Protein AF-A0A1G7JLQ1-F1 (afdb_monomer)

Structure (mmCIF, N/CA/C/O backbone):
data_AF-A0A1G7JLQ1-F1
#
_entry.id   AF-A0A1G7JLQ1-F1
#
loop_
_atom_site.group_PDB
_atom_site.id
_atom_site.type_symbol
_atom_site.label_atom_id
_atom_site.label_alt_id
_atom_site.label_comp_id
_atom_site.label_asym_id
_atom_site.label_entity_id
_atom_site.label_seq_id
_atom_site.pdbx_PDB_ins_code
_atom_site.Cartn_x
_atom_site.Cartn_y
_atom_site.Cartn_z
_atom_site.occupancy
_atom_site.B_iso_or_equiv
_atom_site.auth_seq_id
_atom_site.auth_comp_id
_atom_site.auth_asym_id
_atom_site.auth_atom_id
_atom_site.pdbx_PDB_model_num
ATOM 1 N N . MET A 1 1 ? -12.427 7.073 11.923 1.00 88.88 1 MET A N 1
ATOM 2 C CA . MET A 1 1 ? -12.320 6.587 10.524 1.00 88.88 1 MET A CA 1
ATOM 3 C C . MET A 1 1 ? -10.911 6.909 10.057 1.00 88.88 1 MET A C 1
ATOM 5 O O . MET A 1 1 ? -10.451 7.993 10.384 1.00 88.88 1 MET A O 1
ATOM 9 N N . ASN A 1 2 ? -10.252 5.994 9.348 1.00 97.69 2 ASN A N 1
ATOM 10 C CA . ASN A 1 2 ? -8.928 6.195 8.745 1.00 97.69 2 ASN A CA 1
ATOM 11 C C . ASN A 1 2 ? -9.006 5.895 7.245 1.00 97.69 2 ASN A C 1
ATOM 13 O O . ASN A 1 2 ? -9.944 5.226 6.806 1.00 97.69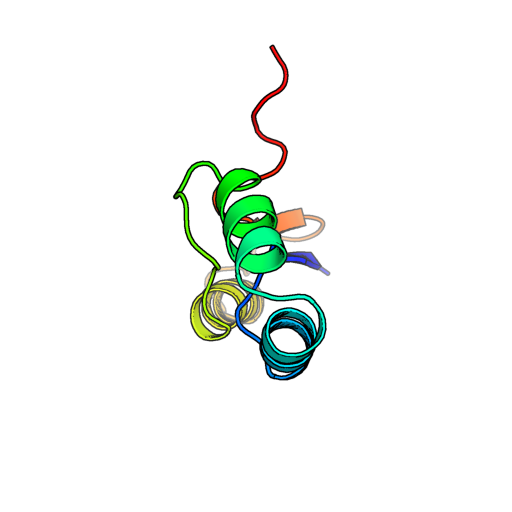 2 ASN A O 1
ATOM 17 N N . ALA A 1 3 ? -8.016 6.347 6.482 1.00 98.06 3 ALA A N 1
ATOM 18 C CA . ALA A 1 3 ? -7.898 6.069 5.056 1.00 98.06 3 ALA A CA 1
ATOM 19 C C . ALA A 1 3 ? -6.515 5.507 4.707 1.00 98.06 3 ALA A C 1
ATOM 21 O O . ALA A 1 3 ? -5.507 5.853 5.321 1.00 98.06 3 ALA A O 1
ATOM 22 N N . VAL A 1 4 ? -6.473 4.662 3.679 1.00 97.88 4 VAL A N 1
ATOM 23 C CA . VAL A 1 4 ? -5.233 4.177 3.069 1.00 97.88 4 VAL A CA 1
ATOM 24 C C . VAL A 1 4 ? -5.144 4.761 1.667 1.00 97.88 4 VAL A C 1
ATOM 26 O O . VAL A 1 4 ? -6.122 4.708 0.921 1.00 97.88 4 VAL A O 1
ATOM 29 N N . LEU A 1 5 ? -3.984 5.319 1.322 1.00 97.31 5 LEU A N 1
ATOM 30 C CA . LEU A 1 5 ? -3.693 5.900 0.015 1.00 97.31 5 LEU A CA 1
ATOM 31 C C . LEU A 1 5 ? -2.628 5.049 -0.697 1.00 97.31 5 LEU A C 1
ATOM 33 O O . LEU A 1 5 ? -1.434 5.216 -0.431 1.00 97.31 5 LEU A O 1
ATOM 37 N N . PRO A 1 6 ? -3.034 4.112 -1.571 1.00 97.38 6 PRO A N 1
ATOM 38 C CA . PRO A 1 6 ? -2.100 3.285 -2.321 1.00 97.38 6 PRO A CA 1
ATOM 39 C C . PRO A 1 6 ? -1.364 4.082 -3.403 1.00 97.38 6 PRO A C 1
ATOM 41 O O . PRO A 1 6 ? -1.938 4.969 -4.034 1.00 97.38 6 PRO A O 1
ATOM 44 N N . GLY A 1 7 ? -0.103 3.726 -3.645 1.00 96.50 7 GLY A N 1
ATOM 45 C CA . GLY A 1 7 ? 0.635 4.124 -4.849 1.00 96.50 7 GLY A CA 1
ATOM 46 C C . GLY A 1 7 ? 0.381 3.172 -6.029 1.00 96.50 7 GLY A C 1
ATOM 47 O O . GLY A 1 7 ? -0.698 2.589 -6.136 1.00 96.50 7 GLY A O 1
ATOM 48 N N . PRO A 1 8 ? 1.363 2.973 -6.926 1.00 97.31 8 PRO A N 1
ATOM 49 C CA . PRO A 1 8 ? 1.271 1.985 -7.997 1.00 97.31 8 PRO A CA 1
ATOM 50 C C . PRO A 1 8 ? 1.309 0.560 -7.423 1.00 97.31 8 PRO A C 1
ATOM 52 O O . PRO A 1 8 ? 2.350 0.102 -6.953 1.00 97.31 8 PRO A O 1
ATOM 55 N N . ILE A 1 9 ? 0.173 -0.142 -7.462 1.00 98.31 9 ILE A N 1
ATOM 56 C CA . ILE A 1 9 ? 0.016 -1.513 -6.946 1.00 98.31 9 ILE A CA 1
ATOM 57 C C . ILE A 1 9 ? -0.245 -2.490 -8.095 1.00 98.31 9 ILE A C 1
ATOM 59 O O . ILE A 1 9 ? -1.034 -2.193 -8.997 1.00 98.31 9 ILE A O 1
ATOM 63 N N . ARG A 1 10 ? 0.372 -3.675 -8.043 1.00 97.94 10 ARG A N 1
ATOM 64 C CA . ARG A 1 10 ? 0.191 -4.777 -8.997 1.00 97.94 10 ARG A CA 1
ATOM 65 C C . ARG A 1 10 ? -1.206 -5.390 -8.869 1.00 97.94 10 ARG A C 1
ATOM 67 O O . ARG A 1 10 ? -1.427 -6.427 -8.261 1.00 97.94 10 ARG A O 1
ATOM 74 N N . THR A 1 11 ? -2.180 -4.706 -9.446 1.00 98.00 11 THR A N 1
ATOM 75 C CA . THR A 1 11 ? -3.561 -5.179 -9.563 1.00 98.00 11 THR A CA 1
ATOM 76 C C . THR A 1 11 ? -3.813 -5.712 -10.972 1.00 98.00 11 THR A C 1
ATOM 78 O O . THR A 1 11 ? -3.136 -5.279 -11.908 1.00 98.00 11 THR A O 1
ATOM 81 N N . PRO A 1 12 ? -4.852 -6.541 -11.186 1.00 98.06 12 PRO A N 1
ATOM 82 C CA . PRO A 1 12 ? -5.228 -6.978 -12.531 1.00 98.06 12 PRO A CA 1
ATOM 83 C C . PRO A 1 12 ? -5.482 -5.817 -13.506 1.00 98.06 12 PRO A C 1
ATOM 85 O O . PRO A 1 12 ? -5.290 -5.964 -14.709 1.00 98.06 12 PRO A O 1
ATOM 88 N N . LEU A 1 13 ? -5.914 -4.653 -13.005 1.00 97.19 13 LEU A N 1
ATOM 89 C CA . LEU A 1 13 ? -6.079 -3.442 -13.811 1.00 97.19 13 LEU A CA 1
ATOM 90 C C . LEU A 1 13 ? -4.728 -2.896 -14.292 1.00 97.19 13 LEU A C 1
ATOM 92 O O . LEU A 1 13 ? -4.572 -2.613 -15.477 1.00 97.19 13 LEU A O 1
ATOM 96 N N . VAL A 1 14 ? -3.758 -2.766 -13.384 1.00 96.88 14 VAL A N 1
ATOM 97 C CA . VAL A 1 14 ? -2.407 -2.292 -13.714 1.00 96.88 14 VAL A CA 1
ATOM 98 C C . VAL A 1 14 ? -1.697 -3.281 -14.634 1.00 96.88 14 VAL A C 1
ATOM 100 O O . VAL A 1 14 ? -1.088 -2.867 -15.615 1.00 96.88 14 VAL A O 1
ATOM 103 N N . GLU A 1 15 ? -1.832 -4.584 -14.393 1.00 97.38 15 GLU A N 1
ATOM 104 C CA . GLU A 1 15 ? -1.257 -5.608 -15.269 1.00 97.38 15 GLU A CA 1
ATOM 105 C C . GLU A 1 15 ? -1.850 -5.564 -16.679 1.00 97.38 15 GLU A C 1
ATOM 107 O O . GLU A 1 15 ? -1.104 -5.596 -17.657 1.00 97.3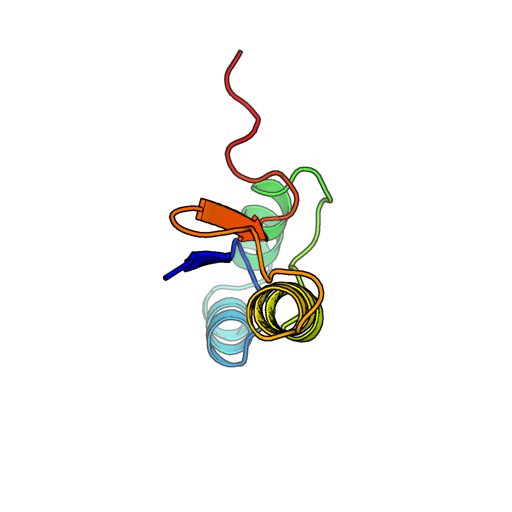8 15 GLU A O 1
ATOM 112 N N . LYS A 1 16 ? -3.176 -5.407 -16.803 1.00 97.94 16 LYS A N 1
ATOM 113 C CA . LYS A 1 16 ? -3.833 -5.204 -18.104 1.00 97.94 16 LYS A CA 1
ATOM 114 C C . LYS A 1 16 ? -3.338 -3.942 -18.806 1.00 97.94 16 LYS A C 1
ATOM 116 O O . LYS A 1 16 ? -3.091 -3.981 -20.007 1.00 97.94 16 LYS A O 1
ATOM 121 N N . ALA A 1 17 ? -3.164 -2.843 -18.073 1.00 97.19 17 ALA A N 1
ATOM 122 C CA . ALA A 1 17 ? -2.630 -1.607 -18.633 1.00 97.19 17 ALA A CA 1
ATOM 123 C C . ALA A 1 17 ? -1.188 -1.795 -19.131 1.00 97.19 17 ALA A C 1
ATOM 125 O O . ALA A 1 17 ? -0.873 -1.399 -20.248 1.00 97.19 17 ALA A O 1
ATOM 126 N N . ILE A 1 18 ? -0.323 -2.457 -18.360 1.00 97.38 18 ILE A N 1
ATOM 127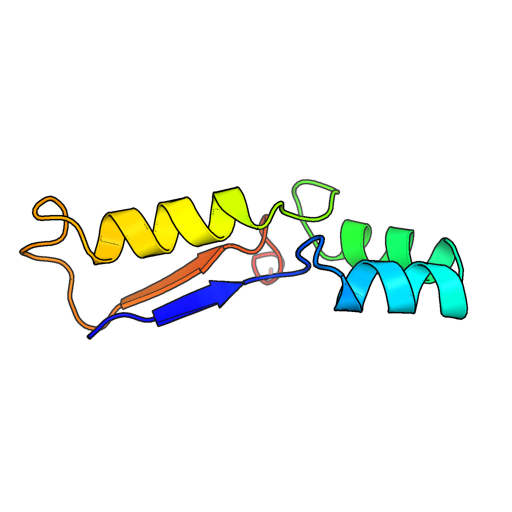 C CA . ILE A 1 18 ? 1.053 -2.761 -18.780 1.00 97.38 18 ILE A CA 1
ATOM 128 C C . ILE A 1 18 ? 1.057 -3.656 -20.025 1.00 97.38 18 ILE A C 1
ATOM 130 O O . ILE A 1 18 ? 1.801 -3.386 -20.963 1.00 97.38 18 ILE A O 1
ATOM 134 N N . ALA A 1 19 ? 0.192 -4.672 -20.087 1.00 97.44 19 ALA A N 1
ATOM 135 C CA . ALA A 1 19 ? 0.071 -5.526 -21.268 1.00 97.44 19 ALA A CA 1
ATOM 136 C C . ALA A 1 19 ? -0.391 -4.750 -22.518 1.00 97.44 19 ALA A C 1
ATOM 138 O O . ALA A 1 19 ? 0.025 -5.070 -23.628 1.00 97.44 19 ALA A O 1
ATOM 139 N N . GLN A 1 20 ? -1.233 -3.725 -22.345 1.00 97.81 20 GLN A N 1
ATOM 140 C CA . GLN A 1 20 ? -1.752 -2.901 -23.439 1.00 97.81 20 GLN A CA 1
ATOM 141 C C . GLN A 1 20 ? -0.769 -1.814 -23.903 1.00 97.81 20 GLN A C 1
ATOM 143 O O . GLN A 1 20 ? -0.672 -1.549 -25.099 1.00 97.81 20 GLN A O 1
ATOM 148 N N . PHE A 1 21 ? -0.076 -1.156 -22.972 1.00 96.00 21 PHE A N 1
ATOM 149 C CA . PHE A 1 21 ? 0.742 0.035 -23.241 1.00 96.00 21 PHE A CA 1
ATOM 150 C C . PHE A 1 21 ? 2.257 -0.231 -23.200 1.00 96.00 21 PHE A C 1
ATOM 152 O O . PHE A 1 21 ? 3.045 0.656 -23.528 1.00 96.00 21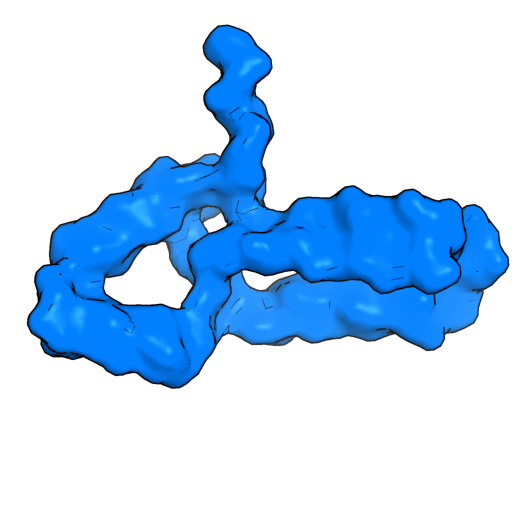 PHE A O 1
ATOM 159 N N . GLY A 1 22 ? 2.666 -1.451 -22.847 1.00 95.25 22 GLY A N 1
ATOM 160 C CA . GLY A 1 22 ? 4.043 -1.935 -22.896 1.00 95.25 22 GLY A CA 1
ATOM 161 C C . GLY A 1 22 ? 4.879 -1.642 -21.647 1.00 95.25 22 GLY A C 1
ATOM 162 O O . GLY A 1 22 ? 4.463 -0.949 -20.715 1.00 95.25 22 GLY A O 1
ATOM 163 N N . ASP A 1 23 ? 6.111 -2.155 -21.655 1.00 94.19 23 ASP A N 1
ATOM 164 C CA . ASP A 1 23 ? 7.025 -2.118 -20.503 1.00 94.19 23 ASP A CA 1
ATOM 165 C C . ASP A 1 23 ? 7.453 -0.707 -20.092 1.00 94.19 23 ASP A C 1
ATOM 167 O O . ASP A 1 23 ? 7.769 -0.480 -18.926 1.00 94.19 23 ASP A O 1
ATOM 171 N N . LYS A 1 24 ? 7.388 0.275 -21.002 1.00 96.56 24 LYS A N 1
ATOM 172 C CA . LYS A 1 24 ? 7.646 1.674 -20.643 1.00 96.56 24 LYS A CA 1
ATOM 173 C C . LYS A 1 24 ? 6.685 2.154 -19.549 1.00 96.56 24 LYS A C 1
ATOM 175 O O . LYS A 1 24 ? 7.128 2.815 -18.617 1.00 96.56 24 LYS A O 1
ATOM 180 N N . LEU A 1 25 ? 5.401 1.784 -19.618 1.00 97.44 25 LEU A N 1
ATOM 181 C CA . LEU A 1 25 ? 4.422 2.148 -18.589 1.00 97.44 25 LEU A CA 1
ATOM 182 C C . LEU A 1 25 ? 4.789 1.536 -17.230 1.00 97.44 25 LEU A C 1
ATOM 184 O O . LEU A 1 25 ? 4.679 2.207 -16.206 1.00 97.44 25 LEU A O 1
ATOM 188 N N . ARG A 1 26 ? 5.258 0.282 -17.223 1.00 96.75 26 ARG A N 1
ATOM 189 C CA . ARG A 1 26 ? 5.760 -0.373 -16.009 1.00 96.75 26 ARG A CA 1
ATOM 190 C C . ARG A 1 26 ? 6.940 0.406 -15.432 1.00 96.75 26 ARG A C 1
ATOM 192 O O . ARG A 1 26 ? 6.887 0.779 -14.265 1.00 96.75 26 ARG A O 1
ATOM 199 N N . SER A 1 27 ? 7.963 0.686 -16.239 1.00 97.50 27 SER A N 1
ATOM 200 C CA . SER A 1 27 ? 9.150 1.417 -15.784 1.00 97.50 27 SER A CA 1
ATOM 201 C C . SER A 1 27 ? 8.819 2.824 -15.285 1.00 97.50 27 SER A C 1
ATOM 203 O O . SER A 1 27 ? 9.367 3.248 -14.270 1.00 97.50 27 SER A O 1
ATOM 205 N N . ASP A 1 28 ? 7.895 3.527 -15.946 1.00 97.38 28 ASP A N 1
ATOM 206 C CA . ASP A 1 28 ? 7.424 4.841 -15.503 1.00 97.38 28 ASP A CA 1
ATOM 207 C C . ASP A 1 28 ? 6.754 4.729 -14.117 1.00 97.38 28 ASP A C 1
ATOM 209 O O . ASP A 1 28 ? 7.103 5.477 -13.204 1.00 97.38 28 ASP A O 1
ATOM 213 N N . MET A 1 29 ? 5.853 3.756 -13.914 1.00 97.06 29 MET A N 1
ATOM 214 C CA . MET A 1 29 ? 5.191 3.513 -12.622 1.00 97.06 29 MET A CA 1
ATOM 215 C C . MET A 1 29 ? 6.167 3.130 -11.505 1.00 97.06 29 MET A C 1
ATOM 217 O O . MET A 1 29 ? 6.076 3.656 -10.397 1.00 97.06 29 MET A O 1
ATOM 221 N N . GLU A 1 30 ? 7.110 2.231 -11.777 1.00 97.19 30 GLU A N 1
ATOM 222 C CA . GLU A 1 30 ? 8.142 1.833 -10.814 1.00 97.19 30 GLU A CA 1
ATOM 223 C C . GLU A 1 30 ? 9.050 3.024 -10.470 1.00 97.19 30 GLU A C 1
ATOM 225 O O . GLU A 1 30 ? 9.415 3.217 -9.306 1.00 97.19 30 GLU A O 1
ATOM 230 N N . GLY A 1 31 ? 9.337 3.877 -11.459 1.00 96.44 31 GLY A N 1
ATOM 231 C CA . GLY A 1 31 ? 10.112 5.106 -11.321 1.00 96.44 31 GLY A CA 1
ATOM 232 C C . GLY A 1 31 ? 9.492 6.143 -10.380 1.00 96.44 31 GLY A C 1
ATOM 233 O O . GLY A 1 31 ? 10.248 6.840 -9.696 1.00 96.44 31 GLY A O 1
ATOM 234 N N . LEU A 1 32 ? 8.155 6.199 -10.285 1.00 95.44 32 LEU A N 1
ATOM 235 C CA . LEU A 1 32 ? 7.415 7.076 -9.360 1.00 95.44 32 LEU A CA 1
ATOM 236 C C . LEU A 1 32 ? 7.621 6.711 -7.884 1.00 95.44 32 LEU A C 1
ATOM 238 O O . LEU A 1 32 ? 7.419 7.548 -7.005 1.00 95.44 32 LEU A O 1
ATOM 242 N N . THR A 1 33 ? 8.012 5.469 -7.601 1.00 96.44 33 THR A N 1
ATOM 243 C CA . THR A 1 33 ? 8.282 4.998 -6.240 1.00 96.44 33 THR A CA 1
ATOM 244 C C . THR A 1 33 ? 9.763 5.181 -5.889 1.00 96.44 33 THR A C 1
ATOM 246 O O . THR A 1 33 ? 10.649 5.111 -6.748 1.00 96.44 33 THR A O 1
ATOM 249 N N . LEU A 1 34 ? 10.069 5.393 -4.608 1.00 96.12 34 LEU A N 1
ATOM 250 C CA . LEU A 1 34 ? 11.444 5.368 -4.095 1.00 96.12 34 LEU A CA 1
ATOM 251 C C . LEU A 1 34 ? 11.963 3.932 -3.938 1.00 96.12 34 LEU A C 1
ATOM 253 O O . LEU A 1 34 ? 13.160 3.706 -4.069 1.00 96.12 34 LEU A O 1
ATOM 257 N N . VAL A 1 35 ? 11.065 2.964 -3.725 1.00 96.50 35 VAL A N 1
ATOM 258 C CA . VAL A 1 35 ? 11.391 1.527 -3.612 1.00 96.50 35 VAL A CA 1
ATOM 259 C C . VAL A 1 35 ? 11.670 0.880 -4.983 1.00 96.50 35 VAL A C 1
ATOM 261 O O . VAL A 1 35 ? 12.179 -0.235 -5.043 1.00 96.50 35 VAL A O 1
ATOM 264 N N . LYS A 1 36 ? 11.396 1.586 -6.090 1.00 96.31 36 LYS A N 1
ATOM 265 C CA . LYS A 1 36 ? 11.681 1.166 -7.477 1.00 96.31 36 LYS A CA 1
ATOM 266 C C . LYS A 1 36 ? 11.013 -0.147 -7.886 1.00 96.31 36 LYS A C 1
ATOM 268 O O . LYS A 1 36 ? 11.594 -0.951 -8.608 1.00 96.31 36 LYS A O 1
ATOM 273 N N . ARG A 1 37 ? 9.770 -0.344 -7.443 1.00 97.56 37 ARG A N 1
ATOM 274 C CA . ARG A 1 37 ? 8.892 -1.438 -7.879 1.00 97.56 37 ARG A CA 1
ATOM 275 C C . ARG A 1 37 ? 7.425 -1.077 -7.669 1.00 97.56 37 ARG A C 1
ATOM 277 O O . ARG A 1 37 ? 7.113 -0.184 -6.883 1.00 97.56 37 ARG A O 1
ATOM 284 N N . LEU A 1 38 ? 6.530 -1.824 -8.310 1.00 98.19 38 LEU A N 1
ATOM 285 C CA . LEU A 1 38 ? 5.122 -1.842 -7.916 1.00 98.19 38 LEU A CA 1
ATOM 286 C C . LEU A 1 38 ? 4.987 -2.438 -6.507 1.00 98.19 38 LEU A C 1
ATOM 288 O O . LEU A 1 38 ? 5.711 -3.372 -6.142 1.00 98.19 38 LEU A O 1
ATOM 292 N N . GLY A 1 39 ? 4.059 -1.893 -5.726 1.00 98.12 39 GLY A N 1
ATOM 293 C CA . GLY A 1 39 ? 3.605 -2.536 -4.498 1.00 98.12 39 GLY A CA 1
ATOM 294 C C . GLY A 1 39 ? 2.746 -3.760 -4.808 1.00 98.12 39 GLY A C 1
ATOM 295 O O . GLY A 1 39 ? 2.152 -3.850 -5.884 1.00 98.12 39 GLY A O 1
ATOM 296 N N . GLU A 1 40 ? 2.647 -4.680 -3.861 1.00 98.44 40 GLU A N 1
ATOM 297 C CA . GLU A 1 40 ? 1.745 -5.830 -3.937 1.00 98.44 40 GLU A CA 1
ATOM 298 C C . GLU A 1 40 ? 0.434 -5.543 -3.175 1.00 98.44 40 GLU A C 1
ATOM 300 O O . GLU A 1 40 ? 0.440 -4.782 -2.198 1.00 98.44 40 GLU A O 1
ATOM 305 N N . PRO A 1 41 ? -0.714 -6.113 -3.592 1.00 98.38 41 PRO A N 1
ATOM 306 C CA . PRO A 1 41 ? -1.995 -5.921 -2.906 1.00 98.38 41 PRO A CA 1
ATOM 307 C C . PRO A 1 41 ? -1.950 -6.242 -1.405 1.00 98.38 41 PRO A C 1
ATOM 309 O O . PRO A 1 41 ? -2.594 -5.562 -0.604 1.00 98.38 41 PRO A O 1
ATOM 312 N N . GLU A 1 42 ? -1.155 -7.236 -1.011 1.00 98.56 42 GLU A N 1
ATOM 313 C CA . GLU A 1 42 ? -0.980 -7.673 0.374 1.00 98.56 42 GLU A CA 1
ATOM 314 C C . GLU A 1 42 ? -0.336 -6.588 1.248 1.00 98.56 42 GLU A C 1
ATOM 316 O O . GLU A 1 42 ? -0.647 -6.491 2.434 1.00 98.56 42 GLU A O 1
ATOM 321 N N . GLU A 1 43 ? 0.506 -5.724 0.673 1.00 98.44 43 GLU A N 1
ATOM 322 C CA . GLU A 1 43 ? 1.126 -4.608 1.398 1.00 98.44 43 GLU A CA 1
ATOM 323 C C . GLU A 1 43 ? 0.076 -3.545 1.769 1.00 98.44 43 GLU A C 1
ATOM 325 O O . GLU A 1 43 ? 0.078 -3.013 2.881 1.00 98.44 43 GLU A O 1
ATOM 330 N N . VAL A 1 44 ? -0.889 -3.289 0.877 1.00 98.38 44 VAL A N 1
ATOM 331 C CA . VAL A 1 44 ? -2.050 -2.429 1.166 1.00 98.38 44 VAL A CA 1
ATOM 332 C C . VAL A 1 44 ? -2.982 -3.107 2.170 1.00 98.38 44 VAL A C 1
ATOM 334 O O . VAL A 1 44 ? -3.439 -2.470 3.121 1.00 98.38 44 VAL A O 1
ATOM 337 N N . ALA A 1 45 ? -3.239 -4.406 1.998 1.00 98.31 45 ALA A N 1
ATOM 338 C CA . ALA A 1 45 ? -4.096 -5.176 2.893 1.00 98.31 45 ALA A CA 1
ATOM 339 C C . ALA A 1 45 ? -3.547 -5.217 4.326 1.00 98.31 45 ALA A C 1
ATOM 341 O O . ALA A 1 45 ? -4.326 -5.126 5.274 1.00 98.31 45 ALA A O 1
ATOM 342 N N . ALA A 1 46 ? -2.226 -5.292 4.505 1.00 98.62 46 ALA A N 1
ATOM 343 C CA . ALA A 1 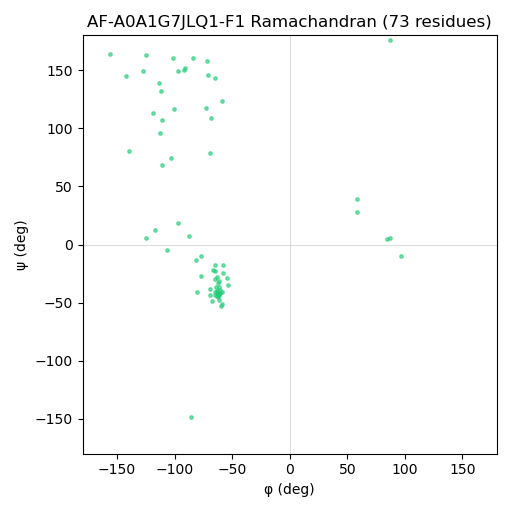46 ? -1.589 -5.238 5.817 1.00 98.62 46 ALA A CA 1
ATOM 344 C C . ALA A 1 46 ? -1.852 -3.898 6.527 1.00 98.62 46 ALA A C 1
ATOM 346 O O . ALA A 1 46 ? -2.206 -3.886 7.706 1.00 98.62 46 ALA A O 1
ATOM 347 N N . ALA A 1 47 ? -1.767 -2.774 5.807 1.00 98.31 47 ALA A N 1
ATOM 348 C CA . ALA A 1 47 ? -2.073 -1.451 6.356 1.00 98.31 47 ALA A CA 1
ATOM 349 C C . ALA A 1 47 ? -3.554 -1.308 6.748 1.00 98.31 47 ALA A C 1
ATOM 351 O O . ALA A 1 47 ? -3.874 -0.822 7.834 1.00 98.31 47 ALA A O 1
ATOM 352 N N . VAL A 1 48 ? -4.466 -1.791 5.896 1.00 98.38 48 VAL A N 1
ATOM 353 C CA . VAL A 1 48 ? -5.903 -1.843 6.214 1.00 98.38 48 VAL A CA 1
ATOM 354 C C . VAL A 1 48 ? -6.152 -2.730 7.436 1.00 98.38 48 VAL A C 1
ATOM 356 O O . VAL A 1 48 ? -6.895 -2.343 8.336 1.00 98.38 48 VAL A O 1
ATOM 359 N N . SER A 1 49 ? -5.494 -3.889 7.504 1.00 98.50 49 SER A N 1
ATOM 360 C CA . SER A 1 49 ? -5.618 -4.834 8.618 1.00 98.50 49 SER A CA 1
ATOM 361 C C . SER A 1 49 ? -5.135 -4.224 9.930 1.00 98.50 49 SER A C 1
ATOM 363 O O . SER A 1 49 ? -5.791 -4.400 10.952 1.00 98.50 49 SER A O 1
ATOM 365 N N . PHE A 1 50 ? -4.044 -3.451 9.909 1.00 98.50 50 PHE A N 1
ATOM 366 C CA . PHE A 1 50 ? -3.597 -2.690 11.074 1.00 98.50 50 PHE A CA 1
ATOM 367 C C . PHE A 1 50 ? -4.679 -1.716 11.551 1.00 98.50 50 PHE A C 1
ATOM 369 O O . PHE A 1 50 ? -5.059 -1.775 12.720 1.00 98.50 50 PHE A O 1
ATOM 376 N N . PHE A 1 51 ? -5.232 -0.885 10.659 1.00 98.44 51 PHE A N 1
ATOM 377 C CA . PHE A 1 51 ? -6.297 0.055 11.028 1.00 98.44 51 PHE A CA 1
ATOM 378 C C . PHE A 1 51 ? -7.585 -0.619 11.506 1.00 98.44 51 PHE A C 1
ATOM 380 O O . PHE A 1 51 ? -8.309 -0.031 12.305 1.00 98.44 51 PHE A O 1
ATOM 387 N N . ALA A 1 52 ? -7.874 -1.833 11.040 1.00 98.00 52 ALA A N 1
ATOM 388 C CA . ALA A 1 52 ? -9.012 -2.624 11.497 1.00 98.00 52 ALA A CA 1
ATOM 389 C C . ALA A 1 52 ? -8.740 -3.381 12.812 1.00 98.00 52 ALA A C 1
ATOM 391 O O . ALA A 1 52 ? -9.6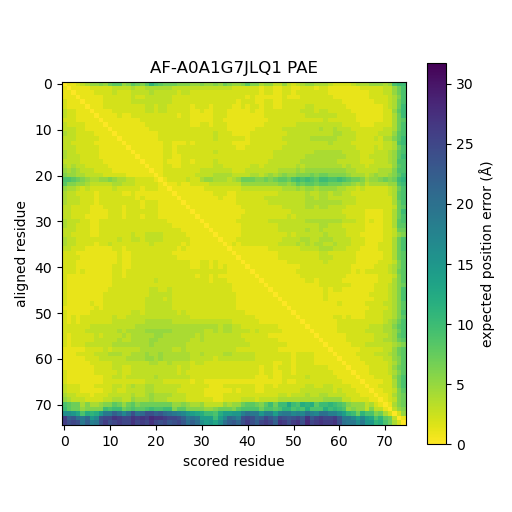70 -3.908 13.422 1.00 98.00 52 ALA A O 1
ATOM 392 N N . SER A 1 53 ? -7.481 -3.470 13.246 1.00 98.38 53 SER A N 1
ATOM 393 C CA . SER A 1 53 ? -7.088 -4.252 14.418 1.00 98.38 53 SER A CA 1
ATOM 394 C C . SER A 1 53 ? -7.265 -3.487 15.739 1.00 98.38 53 SER A C 1
ATOM 396 O O . SER A 1 53 ? -7.234 -2.253 15.756 1.00 98.38 53 SER A O 1
ATOM 398 N N . PRO A 1 54 ? -7.333 -4.195 16.885 1.00 98.31 54 PRO A N 1
ATOM 399 C CA . PRO A 1 54 ? -7.305 -3.562 18.206 1.00 98.31 54 PRO A CA 1
ATOM 400 C C . PRO A 1 54 ? -6.048 -2.721 18.463 1.00 98.31 54 PRO A C 1
ATOM 402 O O . PRO A 1 54 ? -6.088 -1.796 19.268 1.00 98.31 54 PRO A O 1
ATOM 405 N N . SER A 1 55 ? -4.937 -3.001 17.774 1.00 98.38 55 SER A N 1
ATOM 406 C CA . SER A 1 55 ? -3.690 -2.242 17.917 1.00 98.38 55 SER A CA 1
ATOM 407 C C . SER A 1 55 ? -3.812 -0.789 17.446 1.00 98.38 55 SER A C 1
ATOM 409 O O . SER A 1 55 ? -2.997 0.041 17.837 1.00 98.38 55 SER A O 1
ATOM 411 N N . ALA A 1 56 ? -4.836 -0.462 16.652 1.00 98.31 56 ALA A N 1
ATOM 412 C CA . ALA A 1 56 ? -5.133 0.895 16.208 1.00 98.31 56 ALA A CA 1
ATOM 413 C C . ALA A 1 56 ? -6.208 1.594 17.068 1.00 98.31 56 ALA A C 1
ATOM 415 O O . ALA A 1 56 ? -6.769 2.600 16.639 1.00 98.31 56 ALA A O 1
ATOM 416 N N . SER A 1 57 ? -6.496 1.115 18.289 1.00 98.31 57 SER A N 1
ATOM 417 C CA . SER A 1 57 ? -7.586 1.635 19.140 1.00 98.31 57 SER A CA 1
ATOM 418 C C . SER A 1 57 ? -7.493 3.127 19.482 1.00 98.31 57 SER A C 1
ATOM 420 O O . SER A 1 57 ? -8.482 3.717 19.909 1.00 98.31 57 SER A O 1
ATOM 422 N N . PHE A 1 58 ? -6.316 3.733 19.319 1.00 98.19 58 PHE A N 1
ATOM 423 C CA . PHE A 1 58 ? -6.076 5.157 19.557 1.00 98.19 58 PHE A CA 1
ATOM 424 C C . PHE A 1 58 ? -5.662 5.925 18.290 1.00 98.19 58 PHE A C 1
ATOM 426 O O . PHE A 1 58 ? -5.214 7.063 18.373 1.00 98.19 58 PHE A O 1
ATOM 433 N N . VAL A 1 59 ? -5.808 5.314 17.109 1.00 98.38 59 VAL A N 1
ATOM 434 C CA . VAL A 1 59 ? -5.459 5.913 15.815 1.00 98.38 59 VAL A CA 1
ATOM 435 C C . VAL A 1 59 ? -6.743 6.178 15.031 1.00 98.38 59 VAL A C 1
ATOM 437 O O . VAL A 1 59 ? -7.390 5.254 14.534 1.00 98.38 59 VAL A O 1
ATOM 440 N N . THR A 1 60 ? -7.138 7.446 14.921 1.00 97.88 60 THR A N 1
ATOM 441 C CA . THR A 1 60 ? -8.326 7.870 14.167 1.00 97.88 60 THR A CA 1
ATOM 442 C C . THR A 1 60 ? -8.072 9.195 13.453 1.00 97.88 60 THR A C 1
ATOM 444 O O . THR A 1 60 ? -7.421 10.069 14.010 1.00 97.88 60 THR A O 1
ATOM 447 N N . GLY A 1 61 ? -8.646 9.374 12.261 1.00 98.06 61 GLY A N 1
ATOM 448 C CA . GLY A 1 61 ? -8.505 10.596 11.461 1.00 98.06 61 GLY A CA 1
ATOM 449 C C . GLY A 1 61 ? -7.278 10.609 10.550 1.00 98.06 61 GLY A C 1
ATOM 450 O O . GLY A 1 61 ? -7.030 11.613 9.891 1.00 98.06 61 GLY A O 1
ATOM 451 N N . GLU A 1 62 ? -6.542 9.500 10.479 1.00 98.25 62 GLU A N 1
ATOM 452 C CA . GLU A 1 62 ? -5.276 9.427 9.756 1.00 98.25 62 GLU A CA 1
ATOM 453 C C . GLU A 1 62 ? -5.442 8.984 8.301 1.00 98.25 62 GLU A C 1
ATOM 455 O O . GLU A 1 62 ? -6.337 8.203 7.950 1.00 98.25 62 GLU A O 1
ATOM 460 N N . VAL A 1 63 ? -4.512 9.445 7.462 1.00 97.19 63 VAL A N 1
ATOM 461 C CA . VAL A 1 63 ? -4.339 9.003 6.075 1.00 97.19 63 VAL A CA 1
ATOM 462 C C . VAL A 1 63 ? -2.952 8.390 5.939 1.00 97.19 63 VAL A C 1
ATOM 464 O O . VAL A 1 63 ? -1.946 9.089 6.031 1.00 97.19 63 VAL A O 1
ATOM 467 N N . LEU A 1 64 ? -2.888 7.083 5.695 1.00 96.88 64 LEU A N 1
ATOM 468 C CA . LEU A 1 64 ? -1.621 6.372 5.538 1.00 96.88 64 LEU A CA 1
ATOM 469 C C . LEU A 1 64 ? -1.298 6.140 4.062 1.00 96.88 64 LEU A C 1
ATOM 471 O O . LEU A 1 64 ? -2.007 5.410 3.366 1.00 96.88 64 LEU A O 1
ATOM 475 N N . GLY A 1 65 ? -0.196 6.728 3.599 1.00 96.81 65 GLY A N 1
ATOM 476 C CA . GLY A 1 65 ? 0.370 6.445 2.283 1.00 96.81 65 GLY A CA 1
ATOM 477 C C . GLY A 1 65 ? 1.036 5.070 2.240 1.00 96.81 65 GLY A C 1
ATOM 478 O O . GLY A 1 65 ? 2.034 4.841 2.918 1.00 96.81 65 GLY A O 1
ATOM 479 N N . VAL A 1 66 ? 0.524 4.173 1.398 1.00 97.62 66 VAL A N 1
ATOM 480 C CA . VAL A 1 66 ? 1.142 2.875 1.077 1.00 97.62 66 VAL A CA 1
ATOM 481 C C . VAL A 1 66 ? 1.616 2.942 -0.369 1.00 97.62 66 VAL A C 1
ATOM 483 O O . VAL A 1 66 ? 1.024 2.375 -1.287 1.00 97.62 66 VAL 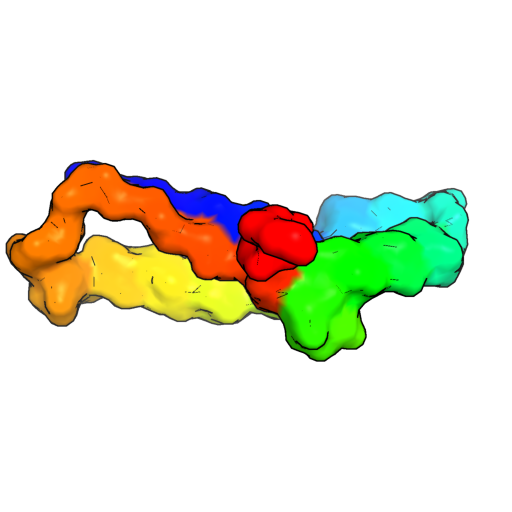A O 1
ATOM 486 N N . SER A 1 67 ? 2.640 3.765 -0.589 1.00 96.62 67 SER A N 1
ATOM 487 C CA . SER A 1 67 ? 2.991 4.258 -1.924 1.00 96.62 67 SER A CA 1
ATOM 488 C C . SER A 1 67 ? 4.439 3.995 -2.339 1.00 96.62 67 SER A C 1
ATOM 490 O O . SER A 1 67 ? 4.885 4.489 -3.374 1.00 96.62 67 SER A O 1
ATOM 492 N N . GLY A 1 68 ? 5.209 3.258 -1.530 1.00 96.19 68 GLY A N 1
ATOM 493 C CA . GLY A 1 68 ? 6.633 3.032 -1.793 1.00 96.19 68 GLY A CA 1
ATOM 494 C C . GLY A 1 68 ? 7.441 4.335 -1.869 1.00 96.19 68 GLY A C 1
ATOM 495 O O . GLY A 1 68 ? 8.423 4.400 -2.605 1.00 96.19 68 GLY A O 1
ATOM 496 N N . GLY A 1 69 ? 7.007 5.389 -1.169 1.00 94.88 69 GLY A N 1
ATOM 497 C CA . GLY A 1 69 ? 7.647 6.709 -1.176 1.00 94.88 69 GLY A CA 1
ATOM 498 C C . GLY A 1 69 ? 7.233 7.626 -2.331 1.00 94.88 69 GLY A C 1
ATOM 499 O O . GLY A 1 69 ? 7.780 8.722 -2.454 1.00 94.88 69 GLY A O 1
ATOM 500 N N . MET A 1 70 ? 6.272 7.225 -3.172 1.00 94.12 70 MET A N 1
ATOM 501 C CA . MET A 1 70 ? 5.680 8.134 -4.156 1.00 94.12 70 MET A CA 1
ATOM 502 C C . MET A 1 70 ? 5.051 9.329 -3.425 1.00 94.12 70 MET A C 1
ATOM 504 O O . MET A 1 70 ? 4.209 9.147 -2.544 1.00 94.12 70 MET A O 1
ATOM 508 N N . GLY A 1 71 ? 5.488 10.540 -3.783 1.00 84.69 71 GLY A N 1
ATOM 509 C CA . GLY A 1 71 ? 5.092 11.797 -3.134 1.00 84.69 71 GLY A CA 1
ATOM 510 C C . GLY A 1 71 ? 6.061 12.315 -2.060 1.00 84.69 71 GLY A C 1
ATOM 511 O O . GLY A 1 71 ? 5.941 13.467 -1.661 1.00 84.69 71 GLY A O 1
ATOM 512 N N . CY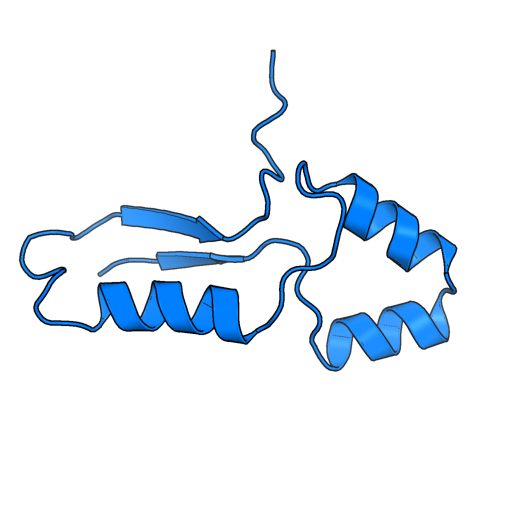S A 1 72 ? 7.057 11.527 -1.636 1.00 80.00 72 CYS A N 1
ATOM 513 C CA . CYS A 1 72 ? 8.064 11.947 -0.646 1.00 80.00 72 CYS A CA 1
ATOM 514 C C . CYS A 1 72 ? 9.292 12.650 -1.259 1.00 80.00 72 CYS A C 1
ATOM 516 O O . CYS A 1 72 ? 10.253 12.935 -0.551 1.00 80.00 72 CYS A O 1
ATOM 518 N N . GLY A 1 73 ? 9.270 12.940 -2.562 1.00 65.25 73 GLY A N 1
ATOM 519 C CA . GLY A 1 73 ? 10.291 13.723 -3.257 1.00 65.25 73 GLY A CA 1
ATOM 520 C C . GLY A 1 73 ? 9.812 15.146 -3.528 1.00 65.25 73 GLY A C 1
ATOM 521 O O . GLY A 1 73 ? 9.449 15.456 -4.658 1.00 65.25 73 GLY A O 1
ATOM 522 N N . ALA A 1 74 ? 9.777 15.984 -2.494 1.00 47.75 74 ALA A N 1
ATOM 523 C CA . ALA A 1 74 ? 9.611 17.430 -2.623 1.00 47.75 74 ALA A CA 1
ATOM 524 C C . ALA A 1 74 ? 10.537 18.137 -1.625 1.00 47.75 74 ALA A C 1
ATOM 526 O O . ALA A 1 74 ? 10.154 18.525 -0.521 1.00 47.75 74 ALA A O 1
ATOM 527 N N . SER A 1 75 ? 11.797 18.241 -2.028 1.00 45.06 75 SER A N 1
ATOM 528 C CA . SER A 1 75 ? 12.734 19.315 -1.700 1.00 45.06 75 SER A CA 1
ATOM 529 C C . SER A 1 75 ? 13.622 19.496 -2.920 1.00 45.06 75 SER A C 1
ATOM 531 O O . SER A 1 75 ? 14.108 18.453 -3.416 1.00 45.06 75 SER A O 1
#

Mean predicted aligned error: 3.13 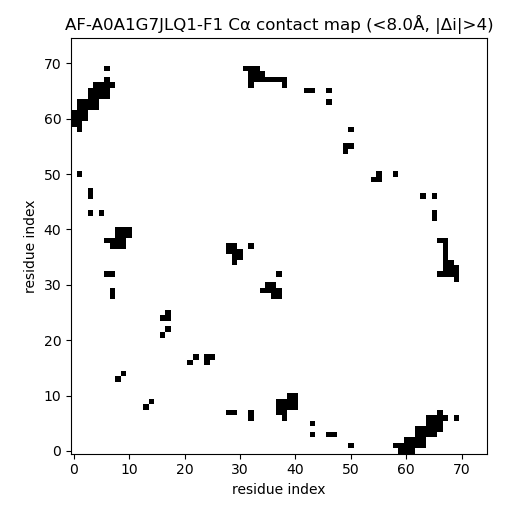Å

Secondary structure (DSSP, 8-state):
--EEEE-SB--HHHHHHHHHH-HHHHHHHHHTSSSSSPBPHHHHHHHHHHHHSGGGTT--S-EEEESTTTT----

Foldseek 3Di:
DEAEAEAQEPDPVLVVVCVVVHCVSQQVSLVLAPQSHHHYPVLSVVVVVCCVDPVCVPPPPYYHYNHNCRVVPDD

Solvent-accessible surface area (backbone atoms only — not comparable to full-atom values): 4440 Å² total; per-residue (Å²): 104,69,48,79,44,72,44,60,48,65,38,77,67,51,51,51,47,30,73,73,68,33,68,66,54,47,54,53,50,15,63,53,18,72,71,61,47,64,41,53,62,65,63,52,48,50,54,51,47,46,66,73,33,79,90,27,77,87,66,65,72,48,76,46,75,57,21,53,54,45,86,73,83,82,129

Sequence (75 aa):
MNAVLPGPIRTPLVEKAIAQFGDKLRSDMEGLTLVKRLGEPEEVAAAVSFFASPSASFVTGEVLGVSGGMGCGAS

pLDDT: mean 95.12, std 9.28, range [45.06, 98.62]

InterPro domains:
  IPR002347 Short-chain dehydrogenase/reductase SDR [PF13561] (2-70)
  IPR036291 NAD(P)-binding domain superfamily [SSF51735] (2-70)

Organism: NCBI:txid1419277

Nearest PDB structures (foldseek):
  4bms-assembly1_A  TM=8.948E-01  e=5.433E-06  Ralstonia sp. DSMZ 6428
  7djs-assembly1_D  TM=9.459E-01  e=2.486E-05  Pseudomonas aeruginosa
  3tox-assembly1_A  TM=9.083E-01  e=1.845E-04  Sinorhizobium meliloti 1021
  5thq-assembly2_D  TM=9.021E-01  e=3.604E-03  uncultured bacterium
  7qy3-assembly1_C  TM=8.535E-01  e=3.139E-03  Ilumatobacter coccineus YM16-304

Radius of gyration: 14.26 Å; Cα contacts (8 Å, |Δi|>4): 92; chains: 1; bounding box: 25×27×43 Å